Protein AF-I0Z9Y5-F1 (afdb_monomer_lite)

Secondary structure (DSSP, 8-state):
-EEEEPPP--SS-PPPPSEEEEEEEETTEEEEEEEE----SSTTTHHHHS-SEEEEEEEEEGGGTEEEEEEEEE-SS---B-TTT--B--EEEEEEEEEE--------TT---------

Organism: Coccomyxa subellipsoidea (strain C-169) (NCBI:txid574566)

Radius of gyration: 20.97 Å; chains: 1; bounding box: 37×27×79 Å

Sequence (119 aa):
MRHRLQAVEVSGSKPLPCSGKAVAIYGNCPAETKFTLPVASTQSSCAEELARVGWLTIGHLATHGFAVQVKLLRADKPQLRDRKEGGWLSYHVAGGAITLLDKGDEPKEGERRRGPLDF

Structure (mmCIF, N/CA/C/O backbone):
data_AF-I0Z9Y5-F1
#
_entry.id   AF-I0Z9Y5-F1
#
loop_
_atom_site.group_PDB
_atom_site.id
_atom_site.type_sy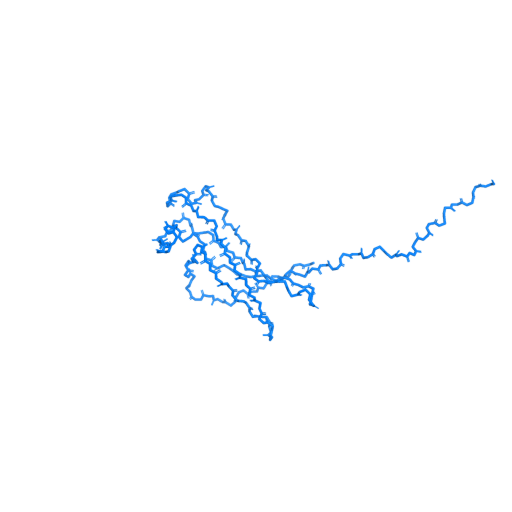mbol
_atom_site.label_atom_id
_atom_site.label_alt_id
_atom_site.label_comp_id
_atom_site.label_asym_id
_atom_site.label_entity_id
_atom_site.label_seq_id
_atom_site.pdbx_PDB_ins_code
_atom_site.Cartn_x
_atom_site.Cartn_y
_atom_site.Cartn_z
_atom_site.occupancy
_atom_site.B_iso_or_equiv
_atom_site.auth_seq_id
_atom_site.auth_comp_id
_atom_site.auth_asym_id
_atom_site.auth_atom_id
_atom_site.pdbx_PDB_model_num
ATOM 1 N N . MET A 1 1 ? 0.459 -7.748 -18.909 1.00 51.47 1 MET A N 1
ATOM 2 C CA . MET A 1 1 ? 0.504 -9.008 -18.097 1.00 51.47 1 MET A CA 1
ATOM 3 C C . MET A 1 1 ? 0.944 -8.723 -16.644 1.00 51.47 1 MET A C 1
ATOM 5 O O . MET A 1 1 ? 1.800 -7.866 -16.450 1.00 51.47 1 MET A O 1
ATOM 9 N N . ARG A 1 2 ? 0.380 -9.386 -15.611 1.00 50.56 2 ARG A N 1
ATOM 10 C CA . ARG A 1 2 ? 0.716 -9.141 -14.182 1.00 50.56 2 ARG A CA 1
ATOM 11 C C . ARG A 1 2 ? 1.382 -10.361 -13.542 1.00 50.56 2 ARG A C 1
ATOM 13 O O . ARG A 1 2 ? 0.736 -11.394 -13.388 1.00 50.56 2 ARG A O 1
ATOM 20 N N . HIS A 1 3 ? 2.635 -10.224 -13.114 1.00 51.31 3 HIS A N 1
ATOM 21 C CA . HIS A 1 3 ? 3.351 -11.285 -12.404 1.00 51.31 3 HIS A CA 1
ATOM 22 C C . HIS A 1 3 ? 3.254 -11.052 -10.894 1.00 51.31 3 HIS A C 1
ATOM 24 O O . HIS A 1 3 ? 3.571 -9.974 -10.379 1.00 51.31 3 HIS A O 1
ATOM 30 N N . ARG A 1 4 ? 2.769 -12.063 -10.167 1.00 49.28 4 ARG A N 1
ATOM 31 C CA . ARG A 1 4 ? 2.688 -12.018 -8.706 1.00 49.28 4 ARG A CA 1
ATOM 32 C C . ARG A 1 4 ? 4.096 -12.192 -8.150 1.00 49.28 4 ARG A C 1
ATOM 34 O O . ARG A 1 4 ? 4.701 -13.238 -8.349 1.00 49.28 4 ARG A O 1
ATOM 41 N N . LEU A 1 5 ? 4.598 -11.183 -7.447 1.00 49.16 5 LEU A N 1
ATOM 42 C CA . LEU A 1 5 ? 5.824 -11.339 -6.681 1.00 49.16 5 LEU A CA 1
ATOM 43 C C . LEU A 1 5 ? 5.478 -11.949 -5.328 1.00 49.16 5 LEU A C 1
ATOM 45 O O . LEU A 1 5 ? 4.542 -11.510 -4.652 1.00 49.16 5 LEU A O 1
ATOM 49 N N . GLN A 1 6 ? 6.228 -12.973 -4.933 1.00 43.28 6 GLN A N 1
ATOM 50 C CA . GLN A 1 6 ? 6.172 -13.468 -3.570 1.00 43.28 6 GLN A CA 1
ATOM 51 C C . GLN A 1 6 ? 6.894 -12.453 -2.689 1.00 43.28 6 GLN A C 1
ATOM 53 O O . GLN A 1 6 ? 8.049 -12.107 -2.930 1.00 43.28 6 GLN A O 1
ATOM 58 N N . ALA A 1 7 ? 6.175 -11.913 -1.712 1.00 44.78 7 ALA A N 1
ATOM 59 C CA . ALA A 1 7 ? 6.783 -11.060 -0.712 1.00 44.78 7 ALA A CA 1
ATOM 60 C C . ALA A 1 7 ? 7.805 -11.895 0.058 1.00 44.78 7 ALA A C 1
ATOM 62 O O . ALA A 1 7 ? 7.461 -12.979 0.530 1.00 44.78 7 ALA A O 1
ATOM 63 N N . VAL A 1 8 ? 9.034 -11.401 0.195 1.00 42.28 8 VAL A N 1
ATOM 64 C CA . VAL A 1 8 ? 9.901 -11.863 1.282 1.00 42.28 8 VAL A CA 1
ATOM 65 C C . VAL A 1 8 ? 9.127 -11.563 2.559 1.00 42.28 8 VAL A C 1
ATOM 67 O O . VAL A 1 8 ? 8.657 -10.434 2.719 1.00 42.28 8 VAL A O 1
ATOM 70 N N . GLU A 1 9 ? 8.888 -12.583 3.386 1.00 38.66 9 GLU A N 1
ATOM 71 C CA . GLU A 1 9 ? 8.151 -12.436 4.639 1.00 38.66 9 GLU A CA 1
ATOM 72 C C . GLU A 1 9 ? 8.694 -11.230 5.402 1.00 38.66 9 GLU A C 1
ATOM 74 O O . GLU A 1 9 ? 9.826 -11.229 5.884 1.00 38.66 9 GLU A O 1
ATOM 79 N N . VAL A 1 10 ? 7.879 -10.178 5.489 1.00 45.66 10 VAL A N 1
ATOM 80 C CA . VAL A 1 10 ? 8.151 -9.071 6.394 1.00 45.66 10 VAL A CA 1
ATOM 81 C C . VAL A 1 10 ? 7.743 -9.588 7.761 1.00 45.66 10 VAL A C 1
ATOM 83 O O . VAL A 1 10 ? 6.586 -9.484 8.168 1.00 45.66 10 VAL A O 1
ATOM 86 N N . SER A 1 11 ? 8.694 -10.236 8.422 1.00 40.69 11 SER A N 1
ATOM 87 C CA . SER A 1 11 ? 8.626 -10.609 9.825 1.00 40.69 11 SER A CA 1
ATOM 88 C C . SER A 1 11 ? 8.167 -9.389 10.633 1.00 40.69 11 SER A C 1
ATOM 90 O O . SER A 1 11 ? 8.898 -8.421 10.819 1.00 40.69 11 SER A O 1
ATOM 92 N N . GLY A 1 12 ? 6.900 -9.418 11.056 1.00 51.97 12 GLY A N 1
ATOM 93 C CA . GLY A 1 12 ? 6.246 -8.336 11.789 1.00 51.97 12 GLY A CA 1
ATOM 94 C C . GLY A 1 12 ? 5.716 -7.224 10.882 1.00 51.97 12 GLY A C 1
ATOM 95 O O . GLY A 1 12 ? 6.380 -6.213 10.659 1.00 51.97 12 GLY A O 1
ATOM 96 N N . SER A 1 13 ? 4.477 -7.362 10.403 1.00 62.91 13 SER A N 1
ATOM 97 C CA . SER A 1 13 ? 3.796 -6.355 9.581 1.00 62.91 13 SER A CA 1
ATOM 98 C C . SER A 1 13 ? 3.407 -5.122 10.415 1.00 62.91 13 SER A C 1
ATOM 100 O O . SER A 1 13 ? 2.243 -4.916 10.770 1.00 62.91 13 SER A O 1
ATOM 102 N N . LYS A 1 14 ? 4.398 -4.300 10.770 1.00 76.88 14 LYS A N 1
ATOM 103 C CA . LYS A 1 14 ? 4.174 -3.012 11.425 1.00 76.88 14 LYS A CA 1
ATOM 104 C C . LYS A 1 14 ? 3.254 -2.168 10.534 1.00 76.88 14 LYS A C 1
ATOM 106 O O . LYS A 1 14 ? 3.480 -2.110 9.321 1.00 76.88 14 LYS A O 1
ATOM 111 N N . PRO A 1 15 ? 2.219 -1.529 11.097 1.00 84.88 15 PRO A N 1
ATOM 112 C CA . PRO A 1 15 ? 1.339 -0.709 10.291 1.00 84.88 15 PRO A CA 1
ATOM 113 C C . PRO A 1 15 ? 2.103 0.512 9.763 1.00 84.88 15 PRO A C 1
ATOM 115 O O . PRO A 1 15 ? 2.986 1.061 10.432 1.00 84.88 15 PRO A O 1
ATOM 118 N N . LEU A 1 16 ? 1.790 0.888 8.528 1.00 88.00 16 LEU A N 1
ATOM 119 C CA . LEU A 1 16 ? 2.420 1.991 7.817 1.00 88.00 16 LEU A CA 1
ATOM 120 C C . LEU A 1 16 ? 1.921 3.338 8.355 1.00 88.00 16 LEU A C 1
ATOM 122 O O . LEU A 1 16 ? 0.751 3.425 8.735 1.00 88.00 16 LEU A O 1
ATOM 126 N N . PRO A 1 17 ? 2.772 4.384 8.353 1.00 89.56 17 PRO A N 1
ATOM 127 C CA . PRO A 1 17 ? 2.337 5.750 8.633 1.00 89.56 17 PRO A CA 1
ATOM 128 C C . PRO A 1 17 ? 1.316 6.231 7.590 1.00 89.56 17 PRO A C 1
ATOM 130 O O . PRO A 1 17 ? 1.254 5.703 6.478 1.00 89.56 17 PRO A O 1
ATOM 133 N N . CYS A 1 18 ? 0.538 7.255 7.935 1.00 88.44 18 CYS A N 1
ATOM 134 C CA . CYS A 1 18 ? -0.456 7.850 7.039 1.00 88.44 18 CYS A CA 1
ATOM 135 C C . CYS A 1 18 ? 0.194 8.558 5.842 1.00 88.44 18 CYS A C 1
ATOM 137 O O . CYS A 1 18 ? -0.391 8.606 4.766 1.00 88.44 18 CYS A O 1
ATOM 139 N N . SER A 1 19 ? 1.417 9.060 5.992 1.00 89.88 19 SER A N 1
ATOM 140 C CA . SER A 1 19 ? 2.198 9.653 4.908 1.00 89.88 19 SER A CA 1
ATOM 141 C C . SER A 1 19 ? 3.667 9.247 5.025 1.00 89.88 19 SER A C 1
ATOM 143 O O . SER A 1 19 ? 4.182 8.970 6.114 1.00 89.88 19 SER A O 1
ATOM 145 N N . GLY A 1 20 ? 4.368 9.152 3.895 1.00 87.25 20 GLY A N 1
ATOM 146 C CA . GLY A 1 20 ? 5.766 8.743 3.919 1.00 87.25 20 GLY A CA 1
ATOM 147 C C . GLY A 1 20 ? 6.417 8.580 2.556 1.00 87.25 20 GLY A C 1
ATOM 148 O O . GLY A 1 20 ? 5.904 9.003 1.521 1.00 87.25 20 GLY A O 1
ATOM 149 N N . LYS A 1 21 ? 7.593 7.957 2.581 1.00 84.81 21 LYS A N 1
ATOM 150 C CA . LYS A 1 21 ? 8.339 7.539 1.397 1.00 84.81 21 LYS A CA 1
ATOM 151 C C . LYS A 1 21 ? 8.487 6.025 1.438 1.00 84.81 21 LYS A C 1
ATOM 153 O O . LYS A 1 21 ? 8.829 5.470 2.480 1.00 84.81 21 LYS A O 1
ATOM 158 N N . ALA A 1 22 ? 8.224 5.373 0.317 1.00 83.19 22 ALA A N 1
ATOM 159 C CA . ALA A 1 22 ? 8.474 3.955 0.124 1.00 83.19 22 ALA A CA 1
ATOM 160 C C . ALA A 1 22 ? 9.588 3.785 -0.908 1.00 83.19 22 ALA A C 1
ATOM 162 O O . ALA A 1 22 ? 9.656 4.533 -1.884 1.00 83.19 22 ALA A O 1
ATOM 163 N N . VAL A 1 23 ? 10.453 2.803 -0.674 1.00 79.94 23 VAL A N 1
ATOM 164 C CA . VAL A 1 23 ? 11.519 2.410 -1.594 1.00 79.94 23 VAL A CA 1
ATOM 165 C C . VAL A 1 23 ? 11.394 0.912 -1.821 1.00 79.94 23 VAL A C 1
ATOM 167 O O . VAL A 1 23 ? 11.243 0.150 -0.868 1.00 79.94 23 VAL A O 1
ATOM 170 N N . ALA A 1 24 ? 11.432 0.498 -3.080 1.00 76.25 24 ALA A N 1
ATOM 171 C CA . ALA A 1 24 ? 11.472 -0.895 -3.488 1.00 76.25 24 ALA A CA 1
ATOM 172 C C . ALA A 1 24 ? 12.709 -1.120 -4.350 1.00 76.25 24 ALA A C 1
ATOM 174 O O . ALA A 1 24 ? 13.100 -0.252 -5.127 1.00 76.25 24 ALA A O 1
ATOM 175 N N . ILE A 1 25 ? 13.322 -2.290 -4.215 1.00 74.31 25 ILE A N 1
ATOM 176 C CA . ILE A 1 25 ? 14.505 -2.671 -4.982 1.00 74.31 25 ILE A CA 1
ATOM 177 C C . ILE A 1 25 ? 14.128 -3.892 -5.815 1.00 74.31 25 ILE A C 1
ATOM 179 O O . ILE A 1 25 ? 13.659 -4.892 -5.271 1.00 74.31 25 ILE A O 1
ATOM 183 N N . TYR A 1 26 ? 14.312 -3.800 -7.131 1.00 73.94 26 TYR A N 1
ATOM 184 C CA . TYR A 1 26 ? 14.161 -4.926 -8.049 1.00 73.94 26 TYR A CA 1
ATOM 185 C C . TYR A 1 26 ? 15.469 -5.138 -8.810 1.00 73.94 26 TYR A C 1
ATOM 187 O O . TYR A 1 26 ? 15.878 -4.287 -9.601 1.00 73.94 26 TYR A O 1
ATOM 195 N N . GLY A 1 27 ? 16.153 -6.254 -8.544 1.00 76.75 27 GLY A N 1
ATOM 196 C CA . GLY A 1 27 ? 17.535 -6.434 -8.989 1.00 76.75 27 GLY A CA 1
ATOM 197 C C . GLY A 1 27 ? 18.418 -5.299 -8.459 1.00 76.75 27 GLY A C 1
ATOM 198 O O . GLY A 1 27 ? 18.450 -5.061 -7.256 1.00 76.75 27 GLY A O 1
ATOM 199 N N . ASN A 1 28 ? 19.062 -4.559 -9.364 1.00 76.38 28 ASN A N 1
ATOM 200 C CA . ASN A 1 28 ? 19.898 -3.395 -9.035 1.00 76.38 28 ASN A CA 1
ATOM 201 C C . ASN A 1 28 ? 19.186 -2.050 -9.268 1.00 76.38 28 ASN A C 1
ATOM 203 O O . ASN A 1 28 ? 19.824 -0.999 -9.242 1.00 76.38 28 ASN A O 1
ATOM 207 N N . CYS A 1 29 ? 17.876 -2.068 -9.525 1.00 73.88 29 CYS A N 1
ATOM 208 C CA . CYS A 1 29 ? 17.095 -0.875 -9.827 1.00 73.88 29 CYS A CA 1
ATOM 209 C C . CYS A 1 29 ? 16.267 -0.465 -8.599 1.00 73.88 29 CYS A C 1
ATOM 211 O O . CYS A 1 29 ? 15.263 -1.123 -8.296 1.00 73.88 29 CYS A O 1
ATOM 213 N N . PRO A 1 30 ? 16.653 0.605 -7.879 1.00 78.19 30 PRO A N 1
ATOM 214 C CA . PRO A 1 30 ? 15.804 1.182 -6.851 1.00 78.19 30 PRO A CA 1
ATOM 215 C C . PRO A 1 30 ? 14.667 1.987 -7.493 1.00 78.19 30 PRO A C 1
ATOM 217 O O . PRO A 1 30 ? 14.860 2.719 -8.463 1.00 78.19 30 PRO A O 1
ATOM 220 N N . ALA A 1 31 ? 13.479 1.868 -6.917 1.00 78.56 31 ALA A N 1
ATOM 221 C CA . ALA A 1 31 ? 12.310 2.673 -7.224 1.00 78.56 31 ALA A CA 1
ATOM 222 C C . ALA A 1 31 ? 11.812 3.318 -5.933 1.00 78.56 31 ALA A C 1
ATOM 224 O O . ALA A 1 31 ? 11.761 2.665 -4.889 1.00 78.56 31 ALA A O 1
ATOM 225 N N . GLU A 1 32 ? 11.433 4.589 -5.996 1.00 83.00 32 GLU A N 1
ATOM 226 C CA . GLU A 1 32 ? 10.937 5.320 -4.840 1.00 83.00 32 GLU A CA 1
ATOM 227 C C . GLU A 1 32 ? 9.671 6.107 -5.153 1.00 83.00 32 GLU A C 1
ATOM 229 O O . GLU A 1 32 ? 9.536 6.707 -6.218 1.00 83.00 32 GLU A O 1
ATOM 234 N N . THR A 1 33 ? 8.764 6.149 -4.178 1.00 84.56 33 THR A N 1
ATOM 235 C CA . THR A 1 33 ? 7.578 7.000 -4.233 1.00 84.56 33 THR A CA 1
ATOM 236 C C . THR A 1 33 ? 7.353 7.682 -2.899 1.00 84.56 33 THR A C 1
ATOM 238 O O . THR A 1 33 ? 7.616 7.118 -1.833 1.00 84.56 33 THR A O 1
ATOM 241 N N . LYS A 1 34 ? 6.787 8.885 -2.949 1.00 88.06 34 LYS A N 1
ATOM 242 C CA . LYS A 1 34 ? 6.061 9.442 -1.807 1.00 88.06 34 LYS A CA 1
ATOM 243 C C . LYS A 1 34 ? 4.638 8.899 -1.829 1.00 88.06 34 LYS A C 1
ATOM 245 O O . LYS A 1 34 ? 4.101 8.618 -2.900 1.00 88.06 34 LYS A O 1
ATOM 250 N N . PHE A 1 35 ? 4.044 8.719 -0.661 1.00 88.00 35 PHE A N 1
ATOM 251 C CA . PHE A 1 35 ? 2.681 8.228 -0.552 1.00 88.00 35 PHE A CA 1
ATOM 252 C C . PHE A 1 35 ? 1.928 8.927 0.571 1.00 88.00 35 PHE A C 1
ATOM 254 O O . PHE A 1 35 ? 2.515 9.334 1.575 1.00 88.00 35 PHE A O 1
ATOM 261 N N . THR A 1 36 ? 0.613 8.973 0.393 1.00 89.94 36 THR A N 1
ATOM 262 C CA . THR A 1 36 ? -0.362 9.329 1.418 1.00 89.94 36 THR A CA 1
ATOM 263 C C . THR A 1 36 ? -1.434 8.250 1.396 1.00 89.94 36 THR A C 1
ATOM 265 O O . THR A 1 36 ? -1.987 7.942 0.340 1.00 89.94 36 THR A O 1
ATOM 268 N N . LEU A 1 37 ? -1.676 7.624 2.540 1.00 89.25 37 LEU A N 1
ATOM 269 C CA . LEU A 1 37 ? -2.697 6.605 2.722 1.00 89.25 37 LEU A CA 1
ATOM 270 C C . LEU A 1 37 ? -3.985 7.256 3.225 1.00 89.25 37 LEU A C 1
ATOM 272 O O . LEU A 1 37 ? -3.924 8.215 3.997 1.00 89.25 37 LEU A O 1
ATOM 276 N N . PRO A 1 38 ? -5.152 6.727 2.830 1.00 88.56 38 PRO A N 1
ATOM 277 C CA . PRO A 1 38 ? -6.410 7.203 3.369 1.00 88.56 38 PRO A CA 1
ATOM 278 C C . PRO A 1 38 ? -6.491 6.871 4.863 1.00 88.56 38 PRO A C 1
ATOM 280 O O . PRO A 1 38 ? -6.031 5.818 5.319 1.00 88.56 38 PRO A O 1
ATOM 283 N N . VAL A 1 39 ? -7.072 7.799 5.615 1.00 87.88 39 VAL A N 1
ATOM 284 C CA . VAL A 1 39 ? -7.164 7.759 7.073 1.00 87.88 39 VAL A CA 1
ATOM 285 C C . VAL A 1 39 ? -8.626 7.631 7.459 1.00 87.88 39 VAL A C 1
ATOM 287 O O . VAL A 1 39 ? -9.453 8.380 6.952 1.00 87.88 39 VAL A O 1
ATOM 290 N N . ALA A 1 40 ? -8.931 6.698 8.358 1.00 86.12 40 ALA A N 1
ATOM 291 C CA . ALA A 1 40 ? -10.268 6.572 8.919 1.00 86.12 40 ALA A CA 1
ATOM 292 C C . ALA A 1 40 ? -10.524 7.658 9.971 1.00 86.12 40 ALA A C 1
ATOM 294 O O . ALA A 1 40 ? -9.653 7.947 10.800 1.00 86.12 40 ALA A O 1
ATOM 295 N N . SER A 1 41 ? -11.741 8.192 9.980 1.00 84.69 41 SER A N 1
ATOM 296 C CA . SER A 1 41 ? -12.185 9.222 10.925 1.00 84.69 41 SER A CA 1
ATOM 297 C C . SER A 1 41 ? -12.163 8.714 12.371 1.00 84.69 41 SER A C 1
ATOM 299 O O . SER A 1 41 ? -11.790 9.437 13.296 1.00 84.69 41 SER A O 1
ATOM 301 N N . THR A 1 42 ? -12.513 7.440 12.576 1.00 85.50 42 THR A N 1
ATOM 302 C CA . THR A 1 42 ? -12.500 6.774 13.885 1.00 85.50 42 THR A CA 1
ATOM 303 C C . THR A 1 42 ? -11.910 5.369 13.790 1.00 85.50 42 THR A C 1
ATOM 305 O O . THR A 1 42 ? -11.780 4.794 12.710 1.00 85.50 42 THR A O 1
ATOM 308 N N . GLN A 1 43 ? -11.563 4.783 14.940 1.00 85.94 43 GLN A N 1
ATOM 309 C CA . GLN A 1 43 ? -11.047 3.414 14.997 1.00 85.94 43 GLN A CA 1
ATOM 310 C C . GLN A 1 43 ? -12.074 2.395 14.475 1.00 85.94 43 GLN A C 1
ATOM 312 O O . GLN A 1 43 ? -11.709 1.450 13.778 1.00 85.94 43 GLN A O 1
ATOM 317 N N . SER A 1 44 ? -13.352 2.592 14.812 1.00 85.69 44 SER A N 1
ATOM 318 C CA . SER A 1 44 ? -14.461 1.699 14.463 1.00 85.69 44 SER A CA 1
ATOM 319 C C . SER A 1 44 ? -14.926 1.846 13.016 1.00 85.69 44 SER A C 1
ATOM 321 O O . SER A 1 44 ? -15.334 0.855 12.419 1.00 85.69 44 SER A O 1
ATOM 323 N N . SER A 1 45 ? -14.819 3.041 12.431 1.00 86.38 45 SER A N 1
ATOM 324 C CA . SER A 1 45 ? -15.259 3.295 11.052 1.00 86.38 45 SER A CA 1
ATOM 325 C C . SER A 1 45 ? -14.241 2.877 9.986 1.00 86.38 45 SER A C 1
ATOM 327 O O . SER A 1 45 ? -14.547 2.881 8.797 1.00 86.38 45 SER A O 1
ATOM 329 N N . CYS A 1 46 ? -13.049 2.424 10.390 1.00 84.56 46 CYS A N 1
ATOM 330 C CA . CYS A 1 46 ? -12.013 1.918 9.485 1.00 84.56 46 CYS A CA 1
ATOM 331 C C . CYS A 1 46 ? -12.543 0.854 8.508 1.00 84.56 46 CYS A C 1
ATOM 333 O O . CYS A 1 46 ? -12.183 0.848 7.329 1.00 84.56 46 CYS A O 1
ATOM 335 N N . ALA A 1 47 ? -13.420 -0.038 8.983 1.00 86.19 47 ALA A N 1
ATOM 336 C CA . ALA A 1 47 ? -13.947 -1.120 8.165 1.00 86.19 47 ALA A CA 1
ATOM 337 C C . ALA A 1 47 ? -14.884 -0.654 7.033 1.00 86.19 47 ALA A C 1
ATOM 339 O O . ALA A 1 47 ? -14.990 -1.344 6.015 1.00 86.19 47 ALA A O 1
ATOM 340 N N . GLU A 1 48 ? -15.527 0.495 7.220 1.00 88.75 48 GLU A N 1
ATOM 341 C CA . GLU A 1 48 ? -16.534 1.074 6.329 1.00 88.75 48 GLU A CA 1
ATOM 342 C C . GLU A 1 48 ? -15.920 2.132 5.403 1.00 88.75 48 GLU A C 1
ATOM 344 O O . GLU A 1 48 ? -16.227 2.167 4.215 1.00 88.75 48 GLU A O 1
ATOM 349 N N . GLU A 1 49 ? -15.006 2.956 5.926 1.00 89.12 49 GLU A N 1
ATOM 350 C CA . GLU A 1 49 ? -14.397 4.072 5.191 1.00 89.12 49 GLU A CA 1
ATOM 351 C C . GLU A 1 49 ? -13.258 3.637 4.260 1.00 89.12 49 GLU A C 1
ATOM 353 O O . GLU A 1 49 ? -13.000 4.279 3.241 1.00 89.12 49 GLU A O 1
ATOM 358 N N . LEU A 1 50 ? -12.535 2.568 4.608 1.00 90.50 50 LEU A N 1
ATOM 359 C CA . LEU A 1 50 ? -11.297 2.194 3.923 1.00 90.50 50 LEU A CA 1
ATOM 360 C C . LEU A 1 50 ? -11.434 0.874 3.173 1.00 90.50 50 LEU A C 1
ATOM 362 O O . LEU A 1 50 ? -11.976 -0.101 3.690 1.00 90.50 50 LEU A O 1
ATOM 366 N N . ALA A 1 51 ? -10.850 0.790 1.979 1.00 91.62 51 ALA A N 1
ATOM 367 C CA . ALA A 1 51 ? -10.808 -0.454 1.219 1.00 91.62 51 ALA A CA 1
ATOM 368 C C . ALA A 1 51 ? -10.039 -1.550 1.977 1.00 91.62 51 ALA A C 1
ATOM 370 O O . ALA A 1 51 ? -8.965 -1.321 2.529 1.00 91.62 51 ALA A O 1
ATOM 371 N N . ARG A 1 52 ? -10.548 -2.789 1.956 1.00 90.31 52 ARG A N 1
ATOM 372 C CA . ARG A 1 52 ? -9.859 -3.922 2.602 1.00 90.31 52 ARG A CA 1
ATOM 373 C C . ARG A 1 52 ? -8.464 -4.157 2.016 1.00 90.31 52 ARG A C 1
ATOM 375 O O . ARG A 1 52 ? -7.545 -4.521 2.744 1.00 90.31 52 ARG A O 1
ATOM 382 N N . VAL A 1 53 ? -8.314 -3.963 0.707 1.00 90.12 53 VAL A N 1
ATOM 383 C CA . VAL A 1 53 ? -7.056 -4.132 -0.025 1.00 90.12 53 VAL A CA 1
ATOM 384 C C . VAL A 1 53 ? -6.746 -2.847 -0.779 1.00 90.12 53 VAL A C 1
ATOM 386 O O . VAL A 1 53 ? -7.568 -2.383 -1.564 1.00 90.12 53 VAL A O 1
ATOM 389 N N . GLY A 1 54 ? -5.542 -2.320 -0.573 1.00 87.31 54 GLY A N 1
ATOM 390 C CA . GLY A 1 54 ? -4.984 -1.207 -1.337 1.00 87.31 54 GLY A CA 1
ATOM 391 C C . GLY A 1 54 ? -3.784 -1.651 -2.171 1.00 87.31 54 GLY A C 1
ATOM 392 O O . GLY A 1 54 ? -3.138 -2.656 -1.866 1.00 87.31 54 GLY A O 1
ATOM 393 N N . TRP A 1 55 ? -3.465 -0.893 -3.216 1.00 87.31 55 TRP A N 1
ATOM 394 C CA . TRP A 1 55 ? -2.226 -1.052 -3.974 1.00 87.31 55 TRP A CA 1
ATOM 395 C C . TRP A 1 55 ? -1.496 0.282 -4.036 1.00 87.31 55 TRP A C 1
ATOM 397 O O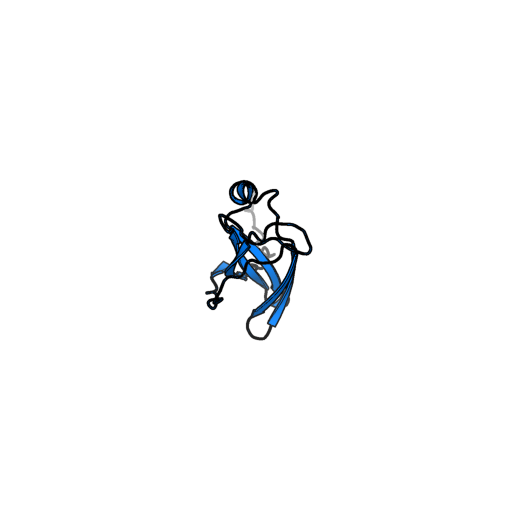 . TRP A 1 55 ? -2.079 1.285 -4.434 1.00 87.31 55 TRP A O 1
ATOM 407 N N . LEU A 1 56 ? -0.221 0.275 -3.655 1.00 86.25 56 LEU A N 1
ATOM 408 C CA . LEU A 1 56 ? 0.666 1.425 -3.764 1.00 86.25 56 LEU A CA 1
ATOM 409 C C . LEU A 1 56 ? 1.675 1.173 -4.881 1.00 86.25 56 LEU A C 1
ATOM 411 O O . LEU A 1 56 ? 2.447 0.218 -4.803 1.00 86.25 56 LEU A O 1
ATOM 415 N N . THR A 1 57 ? 1.701 2.025 -5.900 1.00 86.88 57 THR A N 1
ATOM 416 C CA . THR A 1 57 ? 2.752 1.981 -6.923 1.00 86.88 57 THR A CA 1
ATOM 417 C C . THR A 1 57 ? 3.992 2.698 -6.398 1.00 86.88 57 THR A C 1
ATOM 419 O O . THR A 1 57 ? 3.932 3.888 -6.117 1.00 86.88 57 THR A O 1
ATOM 422 N N . ILE A 1 58 ? 5.102 1.972 -6.240 1.00 81.44 58 ILE A N 1
ATOM 423 C CA . ILE A 1 58 ? 6.366 2.500 -5.698 1.00 81.44 58 ILE A CA 1
ATOM 424 C C . ILE A 1 58 ? 7.257 3.088 -6.787 1.00 81.44 58 ILE A C 1
ATOM 426 O O . ILE A 1 58 ? 8.077 3.956 -6.518 1.00 81.44 58 ILE A O 1
ATOM 430 N N . GLY A 1 59 ? 7.075 2.673 -8.032 1.00 76.38 59 GLY A N 1
ATOM 431 C CA . GLY A 1 59 ? 7.704 3.362 -9.141 1.00 76.38 59 GLY A CA 1
ATOM 432 C C . GLY A 1 59 ? 7.324 2.776 -10.478 1.00 76.38 59 GLY A C 1
ATOM 433 O O . GLY A 1 59 ? 6.941 1.608 -10.592 1.00 76.38 59 GLY A O 1
ATOM 434 N N . HIS A 1 60 ? 7.454 3.629 -11.484 1.00 68.19 60 HIS A N 1
ATOM 435 C CA . HIS A 1 60 ? 7.371 3.269 -12.884 1.00 68.19 60 HIS A CA 1
ATOM 436 C C . HIS A 1 60 ? 8.794 3.244 -13.421 1.00 68.19 60 HIS A C 1
ATOM 438 O O . HIS A 1 60 ? 9.413 4.287 -13.617 1.00 68.19 60 HIS A O 1
ATOM 444 N N . LEU A 1 61 ? 9.320 2.050 -13.663 1.00 65.94 61 LEU A N 1
ATOM 445 C CA . LEU A 1 61 ? 10.570 1.896 -14.389 1.00 65.94 61 LEU A CA 1
ATOM 446 C C . LEU A 1 61 ? 10.211 1.912 -15.875 1.00 65.94 61 LEU A C 1
ATOM 448 O O . LEU A 1 61 ? 10.169 0.882 -16.543 1.00 65.94 61 LEU A O 1
ATOM 452 N N . ALA A 1 62 ? 9.861 3.108 -16.362 1.00 57.91 62 ALA A N 1
ATOM 453 C CA . ALA A 1 62 ? 9.376 3.341 -17.722 1.00 57.91 62 ALA A CA 1
ATOM 454 C C . ALA A 1 62 ? 10.369 2.840 -18.785 1.00 57.91 62 ALA A C 1
ATOM 456 O O . ALA A 1 62 ? 9.955 2.282 -19.797 1.00 57.91 62 ALA A O 1
ATOM 457 N N . THR A 1 63 ? 11.673 2.936 -18.510 1.00 59.53 63 THR A N 1
ATOM 458 C CA . THR A 1 63 ? 12.755 2.380 -19.342 1.00 59.53 63 THR A CA 1
ATOM 459 C C . THR A 1 63 ? 12.686 0.863 -19.503 1.00 59.53 63 THR A C 1
ATOM 461 O O . THR A 1 63 ? 13.156 0.331 -20.503 1.00 59.53 63 THR A O 1
ATOM 464 N N . HIS A 1 64 ? 12.080 0.165 -18.547 1.00 61.88 64 HIS A N 1
ATOM 465 C CA . HIS A 1 64 ? 11.951 -1.287 -18.542 1.00 61.88 64 HIS A CA 1
ATOM 466 C C . HIS A 1 64 ? 10.511 -1.765 -18.769 1.00 61.88 64 HIS A C 1
ATOM 468 O O . HIS A 1 64 ? 10.256 -2.966 -18.746 1.00 61.88 64 HIS A O 1
ATOM 474 N N . GLY A 1 65 ? 9.567 -0.844 -18.992 1.00 68.38 65 GLY A N 1
ATOM 475 C CA . GLY A 1 65 ? 8.175 -1.180 -19.278 1.00 68.38 65 GLY A CA 1
ATOM 476 C C . GLY A 1 65 ? 7.461 -1.873 -18.119 1.00 68.38 65 GLY A C 1
ATOM 477 O O . GLY A 1 65 ? 6.619 -2.729 -18.361 1.00 68.38 65 GLY A O 1
ATOM 478 N N . PHE A 1 66 ? 7.777 -1.550 -16.859 1.00 72.44 66 PHE A N 1
ATOM 479 C CA . PHE A 1 66 ? 7.061 -2.133 -15.722 1.00 72.44 66 PHE A CA 1
ATOM 480 C C . PHE A 1 66 ? 6.890 -1.187 -14.530 1.00 72.44 66 PHE A C 1
ATOM 482 O O . PHE A 1 66 ? 7.649 -0.239 -14.331 1.00 72.44 66 PHE A O 1
ATOM 489 N N . ALA A 1 67 ? 5.865 -1.460 -13.723 1.00 78.62 67 ALA A N 1
ATOM 490 C CA . ALA A 1 67 ? 5.549 -0.770 -12.482 1.00 78.62 67 ALA A CA 1
ATOM 491 C C . ALA A 1 67 ? 5.691 -1.724 -11.291 1.00 78.62 67 ALA A C 1
ATOM 493 O O . ALA A 1 67 ? 5.168 -2.842 -11.308 1.00 78.62 67 ALA A O 1
ATOM 494 N N . VAL A 1 68 ? 6.376 -1.267 -10.244 1.00 82.00 68 VAL A N 1
ATOM 495 C CA . VAL A 1 68 ? 6.505 -1.996 -8.978 1.00 82.00 68 VAL A CA 1
ATOM 496 C C . VAL A 1 68 ? 5.379 -1.557 -8.058 1.00 82.00 68 VAL A C 1
ATOM 498 O O . VAL A 1 68 ? 5.230 -0.368 -7.772 1.00 82.00 68 VAL A O 1
ATOM 501 N N . GLN A 1 69 ? 4.580 -2.509 -7.588 1.00 85.38 69 GLN A N 1
ATOM 502 C CA . GLN A 1 69 ? 3.425 -2.243 -6.740 1.00 85.38 69 GLN A CA 1
ATOM 503 C C . GLN A 1 69 ? 3.490 -3.063 -5.457 1.00 85.38 69 GLN A C 1
ATOM 505 O O . GLN A 1 69 ? 3.874 -4.231 -5.465 1.00 85.38 69 GLN A O 1
ATOM 510 N N . VAL A 1 70 ? 3.051 -2.469 -4.355 1.00 85.88 70 VAL A N 1
ATOM 511 C CA . VAL A 1 70 ? 2.936 -3.117 -3.051 1.00 85.88 70 VAL A CA 1
ATOM 512 C C . VAL A 1 70 ? 1.469 -3.258 -2.685 1.00 85.88 70 VAL A C 1
ATOM 514 O O . VAL A 1 70 ? 0.686 -2.315 -2.796 1.00 85.88 70 VAL A O 1
ATOM 517 N N . LYS A 1 71 ? 1.099 -4.465 -2.263 1.00 87.56 71 LYS A N 1
ATOM 518 C CA . LYS A 1 71 ? -0.222 -4.783 -1.740 1.00 87.56 71 LYS A CA 1
ATOM 519 C C . LYS A 1 71 ? -0.283 -4.369 -0.281 1.00 87.56 71 LYS A C 1
ATOM 521 O O . LYS A 1 71 ? 0.517 -4.827 0.538 1.00 87.56 71 LYS A O 1
ATOM 526 N N . LEU A 1 72 ? -1.286 -3.572 0.035 1.00 89.81 72 LEU A N 1
ATOM 527 C CA . LEU A 1 72 ? -1.628 -3.171 1.385 1.00 89.81 72 LEU A CA 1
ATOM 528 C C . LEU A 1 72 ? -2.876 -3.927 1.823 1.00 89.81 72 LEU A C 1
ATOM 530 O O . LEU A 1 72 ? -3.830 -4.063 1.052 1.00 89.81 72 LEU A O 1
ATOM 534 N N . LEU A 1 73 ? -2.871 -4.415 3.057 1.00 90.50 73 LEU A N 1
ATOM 535 C CA . LEU A 1 73 ? -4.051 -4.981 3.693 1.00 90.50 73 LEU A CA 1
ATOM 536 C C . LEU A 1 73 ? -4.443 -4.089 4.865 1.00 90.50 73 LEU A C 1
ATOM 538 O O . LEU A 1 73 ? -3.601 -3.669 5.663 1.00 90.50 73 LEU A O 1
ATOM 542 N N . ARG A 1 74 ? -5.729 -3.768 4.929 1.00 91.88 74 ARG A N 1
ATOM 543 C CA . ARG A 1 74 ? -6.298 -2.992 6.020 1.00 91.88 74 ARG A CA 1
ATOM 544 C C . ARG A 1 74 ? -6.366 -3.851 7.285 1.00 91.88 74 ARG A C 1
ATOM 546 O O . ARG A 1 74 ? -6.741 -5.019 7.220 1.00 91.88 74 ARG A O 1
ATOM 553 N N . ALA A 1 75 ? -6.033 -3.274 8.432 1.00 85.94 75 ALA A N 1
ATOM 554 C CA . ALA A 1 75 ? -6.295 -3.863 9.736 1.00 85.94 75 ALA A CA 1
ATOM 555 C C . ALA A 1 75 ? -7.778 -3.694 10.099 1.00 85.94 75 ALA A C 1
ATOM 557 O O . ALA A 1 75 ? -8.326 -2.601 9.970 1.00 85.94 75 ALA A O 1
ATOM 558 N N . ASP A 1 76 ? -8.420 -4.752 10.597 1.00 80.56 76 ASP A N 1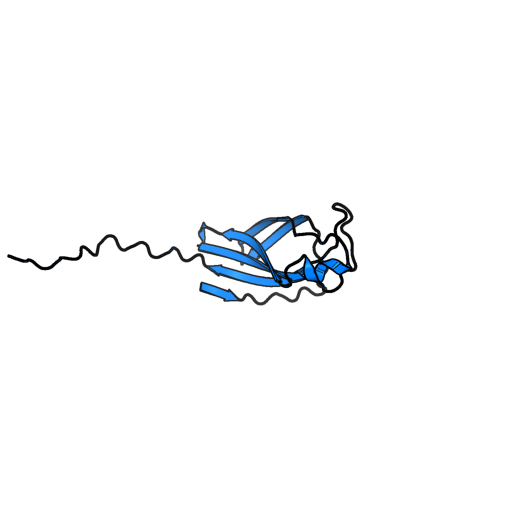
ATOM 559 C CA . ASP A 1 76 ? -9.839 -4.685 10.977 1.00 80.56 76 ASP A CA 1
ATOM 560 C C . ASP A 1 76 ? -10.078 -3.785 12.197 1.00 80.56 76 ASP A C 1
ATOM 562 O O . ASP A 1 76 ? -11.122 -3.149 12.308 1.00 80.56 76 ASP A O 1
ATOM 566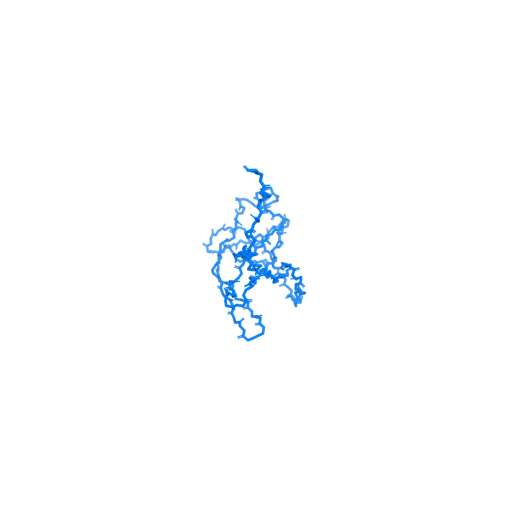 N N . LYS A 1 77 ? -9.094 -3.701 13.102 1.00 83.69 77 LYS A N 1
ATOM 567 C CA . LYS A 1 77 ? -9.110 -2.823 14.281 1.00 83.69 77 LYS A CA 1
ATOM 568 C C . LYS A 1 77 ? -7.730 -2.184 14.478 1.00 83.69 77 LYS A C 1
ATOM 570 O O . LYS A 1 77 ? -6.905 -2.765 15.192 1.00 83.69 77 LYS A O 1
ATOM 575 N N . PRO A 1 78 ? -7.435 -1.032 13.847 1.00 84.25 78 PRO A N 1
ATOM 576 C CA . PRO A 1 78 ? -6.135 -0.381 13.988 1.00 84.25 78 PRO A CA 1
ATOM 577 C C . PRO A 1 78 ? -5.884 0.007 15.449 1.00 84.25 78 PRO A C 1
ATOM 579 O O . PRO A 1 78 ? -6.740 0.602 16.090 1.00 84.25 78 PRO A O 1
ATOM 582 N N . GLN A 1 79 ? -4.721 -0.353 15.994 1.00 85.06 79 GLN A N 1
ATOM 583 C CA . GLN A 1 79 ? -4.377 -0.115 17.409 1.00 85.06 79 GLN A CA 1
ATOM 584 C C . GLN A 1 79 ? -3.460 1.095 17.612 1.00 85.06 79 GLN A C 1
ATOM 586 O O . GLN A 1 79 ? -3.292 1.573 18.729 1.00 85.06 79 GLN A O 1
ATOM 591 N N . LEU A 1 80 ? -2.835 1.579 16.537 1.00 86.69 80 LEU A N 1
ATOM 592 C CA . LEU A 1 80 ? -1.834 2.636 16.590 1.00 86.69 80 LEU A CA 1
ATOM 593 C C . LEU A 1 80 ? -2.330 3.882 15.867 1.00 86.69 80 LEU A C 1
ATOM 595 O O . LEU A 1 80 ? -2.974 3.793 14.821 1.00 86.69 80 LEU A O 1
ATOM 599 N N . ARG A 1 81 ? -1.975 5.040 16.422 1.00 87.69 81 ARG A N 1
ATOM 600 C CA . ARG A 1 81 ? -2.248 6.355 15.849 1.00 87.69 81 ARG A CA 1
ATOM 601 C C . ARG A 1 81 ? -0.955 6.955 15.305 1.00 87.69 81 ARG A C 1
ATOM 603 O O . ARG A 1 81 ? 0.096 6.851 15.942 1.00 87.69 81 ARG A O 1
ATOM 610 N N . ASP A 1 82 ? -1.031 7.569 14.136 1.00 85.25 82 ASP A N 1
ATOM 611 C CA . ASP A 1 82 ? 0.045 8.363 13.573 1.00 85.25 82 ASP A CA 1
ATOM 612 C C . ASP A 1 82 ? 0.279 9.582 14.464 1.00 85.25 82 ASP A C 1
ATOM 614 O O . ASP A 1 82 ? -0.632 10.370 14.721 1.00 85.25 82 ASP A O 1
ATOM 618 N N . ARG A 1 83 ? 1.510 9.735 14.953 1.00 83.12 83 ARG A N 1
ATOM 619 C CA . ARG A 1 83 ? 1.879 10.861 15.818 1.00 83.12 83 ARG A CA 1
ATOM 620 C C . ARG A 1 83 ? 1.973 12.183 15.062 1.00 83.12 83 ARG A C 1
ATOM 622 O O . ARG A 1 83 ? 1.899 13.223 15.702 1.00 83.12 83 ARG A O 1
ATOM 629 N N . LYS A 1 84 ? 2.188 12.147 13.745 1.00 82.19 84 LYS A N 1
ATOM 630 C CA . LYS A 1 84 ? 2.333 13.352 12.919 1.00 82.19 84 LYS A CA 1
ATOM 631 C C . LYS A 1 84 ? 0.989 13.820 12.382 1.00 82.19 84 LYS A C 1
ATOM 633 O O . LYS A 1 84 ? 0.656 14.986 12.520 1.00 82.19 84 LYS A O 1
ATOM 638 N N . GLU A 1 85 ? 0.230 12.893 11.808 1.00 78.69 85 GLU A N 1
ATOM 639 C CA . GLU A 1 85 ? -1.020 13.197 11.094 1.00 78.69 85 GLU A CA 1
ATOM 640 C C . GLU A 1 85 ? -2.264 13.039 11.988 1.00 78.69 85 GLU A C 1
ATOM 642 O O . GLU A 1 85 ? -3.367 13.415 11.608 1.00 78.69 85 GLU A O 1
ATOM 647 N N . GLY A 1 86 ? -2.129 12.436 13.177 1.00 80.06 86 GLY A N 1
ATOM 648 C CA . GLY A 1 86 ? -3.255 12.194 14.086 1.00 80.06 86 GLY A CA 1
ATOM 649 C C . GLY A 1 86 ? -4.262 11.148 13.587 1.00 80.06 86 GLY A C 1
ATOM 650 O O . GLY A 1 86 ? -5.318 10.982 14.202 1.00 80.06 86 GLY A O 1
ATOM 651 N N . GLY A 1 87 ? -3.953 10.432 12.504 1.00 83.69 87 GLY A N 1
ATOM 652 C CA . GLY A 1 87 ? -4.786 9.391 11.899 1.00 83.69 87 GLY A CA 1
ATOM 653 C C . GLY A 1 87 ? -4.547 7.986 12.455 1.00 83.69 87 GLY A C 1
ATOM 654 O O . GLY A 1 87 ? -3.535 7.737 13.098 1.00 83.69 87 GLY A O 1
ATOM 655 N N . TRP A 1 88 ? -5.447 7.033 12.210 1.00 87.19 88 TRP A N 1
ATOM 656 C CA . TRP A 1 88 ? -5.221 5.625 12.571 1.00 87.19 88 TRP A CA 1
ATOM 657 C C . TRP A 1 88 ? -4.340 4.910 11.542 1.00 87.19 88 TRP A C 1
ATOM 659 O O . TRP A 1 88 ? -4.609 4.961 10.338 1.00 87.19 88 TRP A O 1
ATOM 669 N N . LEU A 1 89 ? -3.323 4.180 12.014 1.00 87.50 89 LEU A N 1
ATOM 670 C CA . LEU A 1 89 ? -2.427 3.396 11.163 1.00 87.50 89 LEU A CA 1
ATOM 671 C C . LEU A 1 89 ? -3.150 2.140 10.667 1.00 87.50 89 LEU A C 1
ATOM 673 O O . LEU A 1 89 ? -3.160 1.094 11.319 1.00 87.50 89 LEU A O 1
ATOM 677 N N . SER A 1 90 ? -3.808 2.284 9.521 1.00 89.50 90 SER A N 1
ATOM 678 C CA . SER A 1 90 ? -4.848 1.350 9.084 1.00 89.50 90 SER A CA 1
ATOM 679 C C . SER A 1 90 ? -4.355 0.272 8.130 1.00 89.50 90 SER A C 1
ATOM 681 O O . SER A 1 90 ? -5.037 -0.732 7.969 1.00 89.50 90 SER A O 1
ATOM 683 N N . TYR A 1 91 ? -3.179 0.427 7.522 1.00 90.38 91 TYR A N 1
ATOM 684 C CA . TYR A 1 91 ? -2.658 -0.520 6.536 1.00 90.38 91 TYR A CA 1
ATOM 685 C C . TYR A 1 91 ? -1.326 -1.120 6.955 1.00 90.38 91 TYR A C 1
ATOM 687 O O . TYR A 1 91 ? -0.481 -0.450 7.541 1.00 90.38 91 TYR A O 1
ATOM 695 N N . HIS A 1 92 ? -1.115 -2.373 6.574 1.00 88.31 92 HIS A N 1
ATOM 696 C CA . HIS A 1 92 ? 0.174 -3.046 6.635 1.00 88.31 92 HIS A CA 1
ATOM 697 C C . HIS A 1 92 ? 0.521 -3.644 5.271 1.00 88.31 92 HIS A C 1
ATOM 699 O O . HIS A 1 92 ? -0.349 -3.871 4.423 1.00 88.31 92 HIS A O 1
ATOM 705 N N . VAL A 1 93 ? 1.810 -3.886 5.047 1.00 85.75 93 VAL A N 1
ATOM 706 C CA . VAL A 1 93 ? 2.286 -4.528 3.820 1.00 85.75 93 VAL A CA 1
ATOM 707 C C . VAL A 1 93 ? 1.900 -6.004 3.846 1.00 85.75 93 VAL A C 1
ATOM 709 O O . VAL A 1 93 ? 2.232 -6.716 4.788 1.00 85.75 93 VAL A O 1
ATOM 712 N N . ALA A 1 94 ? 1.209 -6.453 2.799 1.00 84.06 94 ALA A N 1
ATOM 713 C CA . ALA A 1 94 ? 0.767 -7.839 2.626 1.00 84.06 94 ALA A CA 1
ATOM 714 C C . ALA A 1 94 ? 1.396 -8.523 1.399 1.00 84.06 94 ALA A C 1
ATOM 716 O O . ALA A 1 94 ? 1.213 -9.721 1.189 1.00 84.06 94 ALA A O 1
ATOM 717 N N . GLY A 1 95 ? 2.110 -7.770 0.559 1.00 80.31 95 GLY A N 1
ATOM 718 C CA . GLY A 1 95 ? 2.976 -8.318 -0.480 1.00 80.31 95 GLY A CA 1
ATOM 719 C C . GLY A 1 95 ? 3.250 -7.354 -1.624 1.00 80.31 95 GLY A C 1
ATOM 720 O O . GLY A 1 95 ? 3.137 -6.148 -1.443 1.00 80.31 95 GLY A O 1
ATOM 721 N N . GLY A 1 96 ? 3.602 -7.865 -2.806 1.00 77.31 96 GLY A N 1
ATOM 722 C CA . GLY A 1 96 ? 3.935 -7.032 -3.962 1.00 77.31 96 GLY A CA 1
ATOM 723 C C . GLY A 1 96 ? 3.580 -7.663 -5.306 1.00 77.31 96 GLY A C 1
ATOM 724 O O . GLY A 1 96 ? 3.191 -8.826 -5.397 1.00 77.31 96 GLY A O 1
ATOM 725 N N . ALA A 1 97 ? 3.673 -6.869 -6.364 1.00 75.19 97 ALA A N 1
ATOM 726 C CA . ALA A 1 97 ? 3.505 -7.297 -7.744 1.00 75.19 97 ALA A CA 1
ATOM 727 C C . ALA A 1 97 ? 4.363 -6.425 -8.665 1.00 75.19 97 ALA A C 1
ATOM 729 O O . ALA A 1 97 ? 4.557 -5.240 -8.395 1.00 75.19 97 ALA A O 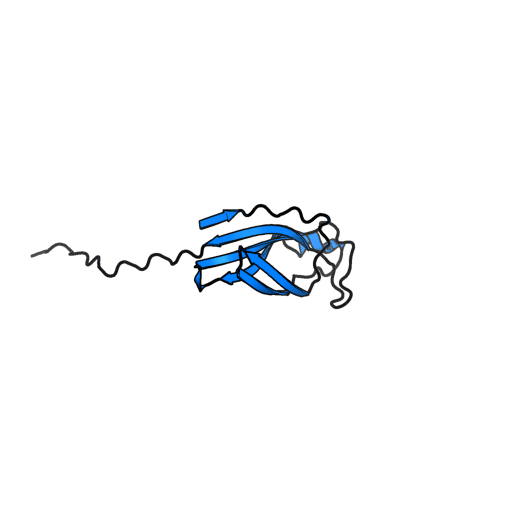1
ATOM 730 N N . ILE A 1 98 ? 4.818 -7.008 -9.772 1.00 73.50 98 ILE A N 1
ATOM 731 C CA . ILE A 1 98 ? 5.318 -6.245 -10.914 1.00 73.50 98 ILE A CA 1
ATOM 732 C C . ILE A 1 98 ? 4.268 -6.324 -12.011 1.00 73.50 98 ILE A C 1
ATOM 734 O O . ILE A 1 98 ? 3.838 -7.407 -12.423 1.00 73.50 98 ILE A O 1
ATOM 738 N N . THR A 1 99 ? 3.848 -5.154 -12.467 1.00 70.25 99 THR A N 1
ATOM 739 C CA . THR A 1 99 ? 2.930 -5.016 -13.588 1.00 70.25 99 THR A CA 1
ATOM 740 C C . THR A 1 99 ? 3.741 -4.582 -14.794 1.00 70.25 99 THR A C 1
ATOM 742 O O . THR A 1 99 ? 4.296 -3.488 -14.786 1.00 70.25 99 THR A O 1
ATOM 745 N N . LEU A 1 100 ? 3.832 -5.435 -15.814 1.00 67.50 100 LEU A N 1
ATOM 746 C CA . LEU A 1 100 ? 4.417 -5.044 -17.092 1.00 67.50 100 LEU A CA 1
ATOM 747 C C . LEU A 1 100 ? 3.423 -4.102 -17.779 1.00 67.50 100 LEU A C 1
ATOM 749 O O . LEU A 1 100 ? 2.253 -4.457 -17.954 1.00 67.50 100 LEU A O 1
ATOM 753 N N . LEU A 1 101 ? 3.880 -2.897 -18.104 1.00 64.00 101 LEU A N 1
ATOM 754 C CA . LEU A 1 101 ? 3.176 -1.982 -18.984 1.00 64.00 101 LEU A CA 1
ATOM 755 C C . LEU A 1 101 ? 3.250 -2.619 -20.368 1.00 64.00 101 LEU A C 1
ATOM 757 O O . LEU A 1 101 ? 4.322 -2.644 -20.972 1.00 64.00 101 LEU A O 1
ATOM 761 N N . ASP A 1 102 ? 2.139 -3.173 -20.853 1.00 62.31 102 ASP A N 1
ATOM 762 C CA . ASP A 1 102 ? 2.042 -3.445 -22.282 1.00 62.31 102 ASP A CA 1
ATOM 763 C C . ASP A 1 102 ? 2.304 -2.114 -22.982 1.00 62.31 102 ASP A C 1
ATOM 765 O O . ASP A 1 102 ? 1.575 -1.138 -22.779 1.00 62.31 102 ASP A O 1
ATOM 769 N N . LYS A 1 103 ? 3.377 -2.054 -23.776 1.00 54.41 103 LYS A N 1
ATOM 770 C CA . LYS A 1 103 ? 3.407 -1.112 -24.886 1.00 54.41 103 LYS A CA 1
ATOM 771 C C . LYS A 1 103 ? 2.244 -1.570 -25.747 1.00 54.41 103 LYS A C 1
ATOM 773 O O . LYS A 1 103 ? 2.375 -2.591 -26.414 1.00 54.41 103 LYS A O 1
ATOM 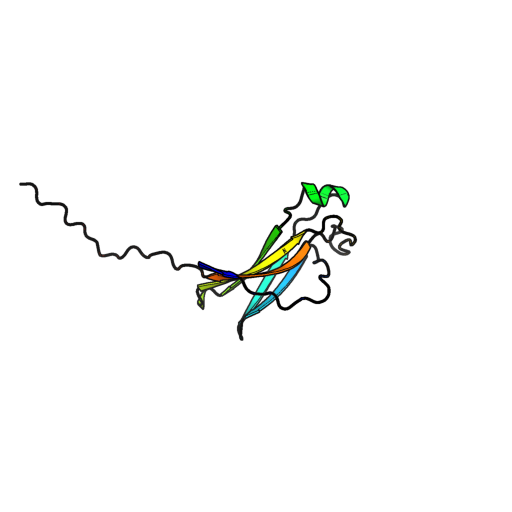778 N N . GLY A 1 104 ? 1.084 -0.935 -25.579 1.00 47.78 104 GLY A N 1
ATOM 779 C CA . GLY A 1 104 ? -0.113 -1.294 -26.323 1.00 47.78 104 GLY A CA 1
ATOM 780 C C . GLY A 1 104 ? 0.254 -1.456 -27.788 1.00 47.78 104 GLY A C 1
ATOM 781 O O . GLY A 1 104 ? 1.097 -0.697 -28.267 1.00 47.78 104 GLY A O 1
ATOM 782 N N . ASP A 1 105 ? -0.329 -2.473 -28.425 1.00 48.25 105 ASP A N 1
ATOM 783 C CA . ASP A 1 105 ? -0.348 -2.655 -29.871 1.00 48.25 105 ASP A CA 1
ATOM 784 C C . ASP A 1 105 ? -0.246 -1.294 -30.563 1.00 48.25 105 ASP A C 1
ATOM 786 O O . ASP A 1 105 ? -1.222 -0.542 -30.633 1.00 48.25 105 ASP A O 1
ATOM 790 N N . GLU A 1 106 ? 0.949 -0.949 -31.047 1.00 42.59 106 GLU A N 1
ATOM 791 C CA . GLU A 1 106 ? 1.024 0.049 -32.096 1.00 42.59 106 GLU A CA 1
ATOM 792 C C . GLU A 1 106 ? 0.178 -0.548 -33.221 1.00 42.59 106 GLU A C 1
ATOM 794 O O . GLU A 1 106 ? 0.453 -1.684 -33.635 1.00 42.59 106 GLU A O 1
ATOM 799 N N . PRO A 1 107 ? -0.887 0.129 -33.692 1.00 44.03 107 PRO A N 1
ATOM 800 C CA . PRO A 1 107 ? -1.543 -0.333 -34.895 1.00 44.03 107 PRO A CA 1
ATOM 801 C C . PRO A 1 107 ? -0.437 -0.407 -35.938 1.00 44.03 107 PRO A C 1
ATOM 803 O O . PRO A 1 107 ? 0.215 0.601 -36.209 1.00 44.03 107 PRO A O 1
ATOM 806 N N . LYS A 1 108 ? -0.165 -1.607 -36.463 1.00 49.91 108 LYS A N 1
ATOM 807 C CA . LYS A 1 108 ? 0.765 -1.763 -37.577 1.00 49.91 108 LYS A CA 1
ATOM 808 C C . LYS A 1 108 ? 0.254 -0.853 -38.683 1.00 49.91 108 LYS A C 1
ATOM 810 O O . LYS A 1 108 ? -0.739 -1.166 -39.342 1.00 49.91 108 LYS A O 1
ATOM 815 N N . GLU A 1 109 ? 0.907 0.289 -38.842 1.00 46.47 109 GLU A N 1
ATOM 816 C CA . GLU A 1 109 ? 0.707 1.208 -39.944 1.00 46.47 109 GLU A CA 1
ATOM 817 C C . GLU A 1 109 ? 1.065 0.430 -41.213 1.00 46.47 109 GLU A C 1
ATOM 819 O O . GLU A 1 109 ? 2.230 0.260 -41.563 1.00 46.47 109 GLU A O 1
ATOM 824 N N . GLY A 1 110 ? 0.066 -0.208 -41.824 1.00 50.66 110 GLY A N 1
ATOM 825 C CA . GLY A 1 110 ? 0.337 -1.158 -42.896 1.00 50.66 110 GLY A CA 1
ATOM 826 C C . GLY A 1 110 ? -0.819 -2.034 -43.351 1.00 50.66 110 GLY A C 1
ATOM 827 O O . GLY A 1 110 ? -0.765 -2.509 -44.482 1.00 50.66 110 GLY A O 1
ATOM 828 N N . GLU A 1 111 ? -1.895 -2.213 -42.580 1.00 51.31 111 GLU A N 1
ATOM 829 C CA . GLU A 1 111 ? -3.087 -2.874 -43.128 1.00 51.31 111 GLU A CA 1
ATOM 830 C C . GLU A 1 111 ? -3.951 -1.857 -43.888 1.00 51.31 111 GLU A C 1
ATOM 832 O O . GLU A 1 111 ? -5.062 -1.497 -43.497 1.00 51.31 111 GLU A O 1
ATOM 837 N N . ARG A 1 112 ? -3.416 -1.377 -45.024 1.00 52.53 112 ARG A N 1
ATOM 838 C CA . ARG A 1 112 ? -4.248 -0.846 -46.107 1.00 52.53 112 ARG A CA 1
ATOM 839 C C . ARG A 1 112 ? -5.181 -1.978 -46.516 1.00 52.53 112 ARG A C 1
ATOM 841 O O . ARG A 1 112 ? -4.820 -2.816 -47.344 1.00 52.53 112 ARG A O 1
ATOM 848 N N . ARG A 1 113 ? -6.380 -2.001 -45.935 1.00 51.19 113 ARG A N 1
ATOM 849 C CA . ARG A 1 113 ? -7.508 -2.748 -46.478 1.00 51.19 113 ARG A CA 1
ATOM 850 C C . ARG A 1 113 ? -7.663 -2.292 -47.924 1.00 51.19 113 ARG A C 1
ATOM 852 O O . ARG A 1 113 ? -8.155 -1.197 -48.185 1.00 51.19 113 ARG A O 1
ATOM 859 N N . ARG A 1 114 ? -7.197 -3.113 -48.868 1.00 55.59 114 ARG A N 1
ATOM 860 C CA . ARG A 1 114 ? -7.699 -3.060 -50.236 1.00 55.59 114 ARG A CA 1
ATOM 861 C C . ARG A 1 114 ? -9.165 -3.449 -50.113 1.00 55.59 114 ARG A C 1
ATOM 863 O O . ARG A 1 114 ? -9.481 -4.626 -49.975 1.00 55.59 114 ARG A O 1
ATOM 870 N N . GLY A 1 115 ? -10.034 -2.444 -50.039 1.00 47.47 115 GLY A N 1
ATOM 871 C CA . GLY A 1 115 ? -11.441 -2.647 -50.342 1.00 47.47 115 GLY A CA 1
ATOM 872 C C . GLY A 1 115 ? -11.551 -3.230 -51.754 1.00 47.47 115 GLY A C 1
ATOM 873 O O . GLY A 1 115 ? -10.668 -2.968 -52.581 1.00 47.47 115 GLY A O 1
ATOM 874 N N . PRO A 1 116 ? -12.558 -4.073 -52.014 1.00 53.84 116 PRO A N 1
ATOM 875 C CA . PRO A 1 116 ? -12.726 -4.670 -53.325 1.00 53.84 116 PRO A CA 1
ATOM 876 C C . PRO A 1 116 ? -12.935 -3.568 -54.368 1.00 53.84 116 PRO A C 1
ATOM 878 O O . PRO A 1 116 ? -13.570 -2.548 -54.107 1.00 53.84 116 PRO A O 1
ATOM 881 N N . LEU A 1 117 ? -12.329 -3.779 -55.535 1.00 54.19 117 LEU A N 1
ATOM 882 C CA . LEU A 1 117 ? -12.672 -3.073 -56.760 1.00 54.19 117 LEU A CA 1
ATOM 883 C C . LEU A 1 117 ? -14.133 -3.394 -57.073 1.00 54.19 117 LEU A C 1
ATOM 885 O O . LEU A 1 117 ? -14.424 -4.530 -57.439 1.00 54.19 117 LEU A O 1
ATOM 889 N N . ASP A 1 118 ? -15.008 -2.404 -56.950 1.00 50.66 118 ASP A N 1
ATOM 890 C CA . ASP A 1 118 ? -16.332 -2.435 -57.557 1.00 50.66 118 ASP A CA 1
ATOM 891 C C . ASP A 1 118 ? -16.365 -1.387 -58.682 1.00 50.66 118 ASP A C 1
ATOM 893 O O . ASP A 1 118 ? -16.368 -0.187 -58.417 1.00 50.66 118 ASP A O 1
ATOM 897 N N . PHE A 1 119 ? -16.309 -1.934 -59.905 1.00 48.78 119 PHE A N 1
ATOM 898 C CA . PHE A 1 119 ? -16.717 -1.451 -61.238 1.00 48.78 119 PHE A CA 1
ATOM 899 C C . PHE A 1 119 ? -16.338 -0.035 -61.702 1.00 48.78 119 PHE A C 1
ATOM 901 O O . PHE A 1 119 ? -16.972 0.955 -61.279 1.00 48.78 119 PHE A O 1
#

pLDDT: mean 73.77, std 16.09, range [38.66, 91.88]

Foldseek 3Di:
DKDFDFAPPPPDFDQDAQWDKDWDDDPNDIFIDTDGHDFDPDQQCLVVPDDQKDKDFGHDPVVQQKTKIWIKGFDNGQPDAHPPPRGGSTITTPGIIIDGRPPPPPPPPPPPPPDDDDD